Protein AF-A0A7J0DD78-F1 (afdb_monomer)

InterPro domains:
  IPR013126 Heat shock protein 70 family [PF00012] (33-135)
  IPR013126 Heat shock protein 70 family [PTHR19375] (33-135)
  IPR043129 ATPase, nucleotide binding domain [SSF53067] (33-135)

Secondary structure (DSSP, 8-state):
--------SS----EE--SSS--EEE----TTS-PPEETHHHHHHTTT-GGGEEE-GGGTTT--TT-HHHHHHHHH-SSEEEEETTEEEEEEE-TTS-EEEE-HHHHHHHHHHHHHHHHHHHHTS-----EE-----

Mean predicted aligned error: 10.22 Å

pLDDT: mean 73.68, std 19.29, range [34.53, 95.44]

Sequence (137 aa):
MGGSRWRSGSLIVLAIVFIGWLSAISIAKEEATKERLIGEAAKNQAAVNPERTVFDVKRLIGRKFEDKEVQKDMKLVPYKIVNKDGKPYIQVQIKDGETKVFSPEEISAMILTKMKETAEAFLGKKIKDAVVTVPGE

Nearest PDB structures (foldseek):
  6eoc-assembly1_A  TM=9.457E-01  e=8.939E-14  Cricetulus griseus
  6ha7-assembly3_B  TM=9.301E-01  e=4.947E-14  Cricetulus griseus
  3iuc-assembly3_C  TM=9.321E-01  e=6.025E-14  Homo sapiens
  6cz1-assembly1_A  TM=9.237E-01  e=6.025E-14  Homo sapiens
  6zmd-assembly1_A  TM=9.523E-01  e=2.733E-13  Homo sapiens

Organism: NCBI:txid165716

Radius of gyration: 16.75 Å; Cα contacts (8 Å, |Δi|>4): 182; chains: 1; bounding box: 37×45×40 Å

Solvent-accessible surface area (backbone atoms only — not comparable to full-atom values): 8349 Å² total; per-residue (Å²): 141,82,88,86,86,86,88,82,82,93,74,62,75,53,76,51,68,73,73,88,75,71,57,34,38,12,55,49,65,52,97,89,50,97,46,69,34,60,33,68,68,10,53,69,36,36,84,80,41,34,47,30,26,49,56,62,46,76,79,43,54,96,45,47,36,84,35,70,64,50,58,50,48,57,73,73,48,69,36,47,71,40,77,55,96,62,25,46,24,41,42,34,57,36,86,86,72,50,72,46,76,40,46,39,62,56,54,50,49,51,52,52,50,50,55,48,50,55,48,25,64,74,69,74,46,90,79,91,64,78,52,78,60,72,88,76,134

Foldseek 3Di:
DDDDDDDDDDAPEPAPPPPDFFFKWFQECDDPDSDTGGGPRLVVCCVVCQQRMDGPLVQQPPDFCPDPSNVVVCVVGNHHWDDDPRGTWTWHQYPVRDIDTGHSVRVVVVSVVVVQVVVCVVVVHHHDDYDYDDDDD

Structure (mmCIF, N/CA/C/O backbone):
data_AF-A0A7J0DD78-F1
#
_entry.id   AF-A0A7J0DD78-F1
#
loop_
_atom_site.group_PDB
_atom_site.id
_atom_site.type_symbol
_atom_site.label_atom_id
_atom_site.label_alt_id
_atom_site.label_comp_id
_atom_site.label_asym_id
_atom_site.label_entity_id
_atom_site.label_seq_id
_atom_site.pdbx_PDB_ins_code
_atom_site.Cartn_x
_atom_site.Cartn_y
_atom_site.Cartn_z
_atom_site.occupancy
_atom_site.B_iso_or_equiv
_atom_site.auth_seq_id
_atom_site.auth_comp_id
_atom_site.auth_asym_id
_atom_site.auth_atom_id
_atom_site.pdbx_PDB_model_num
ATOM 1 N N . MET A 1 1 ? 17.146 -23.104 4.901 1.00 36.72 1 MET A N 1
ATOM 2 C CA . MET A 1 1 ? 17.789 -23.524 3.635 1.00 36.72 1 MET A CA 1
ATOM 3 C C . MET A 1 1 ? 16.786 -24.359 2.861 1.00 36.72 1 MET A C 1
ATOM 5 O O . MET A 1 1 ? 16.371 -25.389 3.362 1.00 36.72 1 MET A O 1
ATOM 9 N N . GLY A 1 2 ? 16.349 -23.888 1.697 1.00 34.53 2 GLY A N 1
ATOM 10 C CA . GLY A 1 2 ? 15.404 -24.593 0.830 1.00 34.53 2 GLY A CA 1
ATOM 11 C C . GLY A 1 2 ? 15.512 -23.994 -0.562 1.00 34.53 2 GLY A C 1
ATOM 12 O O . GLY A 1 2 ? 14.833 -23.025 -0.879 1.00 34.53 2 GLY A O 1
ATOM 13 N N . GLY A 1 3 ? 16.481 -24.480 -1.337 1.00 41.94 3 GLY A N 1
ATOM 14 C CA . GLY A 1 3 ? 16.715 -24.012 -2.695 1.00 41.94 3 GLY A CA 1
ATOM 15 C C . GLY A 1 3 ? 15.633 -24.538 -3.629 1.00 41.94 3 GLY A C 1
ATOM 16 O O . GLY A 1 3 ? 15.469 -25.745 -3.763 1.00 41.94 3 GLY A O 1
ATOM 17 N N . SER A 1 4 ? 14.934 -23.642 -4.315 1.00 36.78 4 SER A N 1
ATOM 18 C CA . SER A 1 4 ? 14.077 -23.994 -5.445 1.00 36.78 4 SER A CA 1
ATOM 19 C C . SER A 1 4 ? 14.718 -23.479 -6.731 1.00 36.78 4 SER A C 1
ATOM 21 O O . SER A 1 4 ? 14.510 -22.338 -7.141 1.00 36.78 4 SER A O 1
ATOM 23 N N . ARG A 1 5 ? 15.528 -24.335 -7.363 1.00 37.47 5 ARG A N 1
ATOM 24 C CA . ARG A 1 5 ? 15.969 -24.186 -8.754 1.00 37.47 5 ARG A CA 1
ATOM 25 C C . ARG A 1 5 ? 15.077 -25.086 -9.607 1.00 37.47 5 ARG A C 1
ATOM 27 O O . ARG A 1 5 ? 15.148 -26.298 -9.467 1.00 37.47 5 ARG A O 1
ATOM 34 N N . TRP A 1 6 ? 14.287 -24.498 -10.503 1.00 42.84 6 TRP A N 1
ATOM 35 C CA . TRP A 1 6 ? 13.506 -25.232 -11.502 1.00 42.84 6 TRP A CA 1
ATOM 36 C C . TRP A 1 6 ? 13.644 -24.565 -12.875 1.00 42.84 6 TRP A C 1
ATOM 38 O O . TRP A 1 6 ? 13.562 -23.343 -12.996 1.00 42.84 6 TRP A O 1
ATOM 48 N N . ARG A 1 7 ? 13.874 -25.372 -13.916 1.00 45.78 7 ARG A N 1
ATOM 49 C CA . ARG A 1 7 ? 13.792 -24.986 -15.333 1.00 45.78 7 ARG A CA 1
ATOM 50 C C . ARG A 1 7 ? 13.167 -26.138 -16.115 1.00 45.78 7 ARG A C 1
ATOM 52 O O . ARG A 1 7 ? 13.761 -27.206 -16.162 1.00 45.78 7 ARG A O 1
ATOM 59 N N . SER A 1 8 ? 12.043 -25.882 -16.782 1.00 35.25 8 SER A N 1
ATOM 60 C CA . SER A 1 8 ? 11.746 -26.373 -18.136 1.00 35.25 8 SER A CA 1
ATOM 61 C C . SER A 1 8 ? 10.463 -25.704 -18.652 1.00 35.25 8 SER A C 1
ATOM 63 O O . SER A 1 8 ? 9.447 -25.737 -17.970 1.00 35.25 8 SER A O 1
ATOM 65 N N . GLY A 1 9 ? 10.535 -25.082 -19.835 1.00 39.56 9 GLY A N 1
ATOM 66 C CA . GLY A 1 9 ? 9.380 -24.674 -20.649 1.00 39.56 9 GLY A CA 1
ATOM 67 C C . GLY A 1 9 ? 8.587 -23.441 -20.187 1.00 39.56 9 GLY A C 1
ATOM 68 O O . GLY A 1 9 ? 7.536 -23.563 -19.581 1.00 39.56 9 GLY A O 1
ATOM 69 N N . SER A 1 10 ? 9.039 -22.241 -20.560 1.00 40.78 10 SER A N 1
ATOM 70 C CA . SER A 1 10 ? 8.229 -21.003 -20.642 1.00 40.78 10 SER A CA 1
ATOM 71 C C . SER A 1 10 ? 7.606 -20.376 -19.382 1.00 40.78 10 SER A C 1
ATOM 73 O O . SER A 1 10 ? 7.003 -19.315 -19.523 1.00 40.78 10 SER A O 1
ATOM 75 N N . LEU A 1 11 ? 7.815 -20.887 -18.165 1.00 39.34 11 LEU A N 1
ATOM 76 C CA . LEU A 1 11 ? 7.488 -20.129 -16.946 1.00 39.34 11 LEU A CA 1
ATOM 77 C C . LEU A 1 11 ? 8.694 -19.310 -16.467 1.00 39.34 11 LEU A C 1
ATOM 79 O O . LEU A 1 11 ? 9.694 -19.847 -15.990 1.00 39.34 11 LEU A O 1
ATOM 83 N N . ILE A 1 12 ? 8.601 -17.986 -16.580 1.00 42.75 12 ILE A N 1
ATOM 84 C CA . ILE A 1 12 ? 9.514 -17.073 -15.891 1.00 42.75 12 ILE A CA 1
ATOM 85 C C . ILE A 1 12 ? 8.972 -16.917 -14.478 1.00 42.75 12 ILE A C 1
ATOM 87 O O . ILE A 1 12 ? 8.044 -16.150 -14.241 1.00 42.75 12 ILE A O 1
ATOM 91 N N . VAL A 1 13 ? 9.545 -17.655 -13.534 1.00 40.41 13 VAL A N 1
ATOM 92 C CA . VAL A 1 13 ? 9.242 -17.456 -12.118 1.00 40.41 13 VAL A CA 1
ATOM 93 C C . VAL A 1 13 ? 9.967 -16.194 -11.666 1.00 40.41 13 VAL A C 1
ATOM 95 O O . VAL A 1 13 ? 11.131 -16.231 -11.272 1.00 40.41 13 VAL A O 1
ATOM 98 N N . LEU A 1 14 ? 9.283 -15.055 -11.739 1.00 45.78 14 LEU A N 1
ATOM 99 C CA . LEU A 1 14 ? 9.628 -13.937 -10.873 1.00 45.78 14 LEU A CA 1
ATOM 100 C C . LEU A 1 14 ? 9.159 -14.316 -9.482 1.00 45.78 14 LEU A C 1
ATOM 102 O O . LEU A 1 14 ? 7.968 -14.258 -9.185 1.00 45.78 14 LEU A O 1
ATOM 106 N N . ALA A 1 15 ? 10.098 -14.731 -8.639 1.00 40.38 15 ALA A N 1
ATOM 107 C CA . ALA A 1 15 ? 9.868 -14.732 -7.210 1.00 40.38 15 ALA A CA 1
ATOM 108 C C . ALA A 1 15 ? 9.710 -13.265 -6.792 1.00 40.38 15 ALA A C 1
ATOM 110 O O . ALA A 1 15 ? 10.690 -12.556 -6.567 1.00 40.38 15 ALA A O 1
ATOM 111 N N . ILE A 1 16 ? 8.466 -12.788 -6.759 1.00 47.81 16 ILE A N 1
ATOM 112 C CA . ILE A 1 16 ? 8.124 -11.512 -6.141 1.00 47.81 16 ILE A CA 1
ATOM 113 C C . ILE A 1 16 ? 8.253 -11.749 -4.642 1.00 47.81 16 ILE A C 1
ATOM 115 O O . ILE A 1 16 ? 7.321 -12.195 -3.974 1.00 47.81 16 ILE A O 1
ATOM 119 N N . VAL A 1 17 ? 9.468 -11.546 -4.139 1.00 40.03 17 VAL A N 1
ATOM 120 C CA . VAL A 1 17 ? 9.785 -11.668 -2.723 1.00 40.03 17 VAL A CA 1
ATOM 121 C C . VAL A 1 17 ? 9.021 -10.562 -1.993 1.00 40.03 17 VAL A C 1
ATOM 123 O O . VAL A 1 17 ? 9.446 -9.413 -1.937 1.00 40.03 17 VAL A O 1
ATOM 126 N N . PHE A 1 18 ? 7.882 -10.928 -1.405 1.00 43.91 18 PHE A N 1
ATOM 127 C CA . PHE A 1 18 ? 7.065 -10.096 -0.506 1.00 43.91 18 PHE A CA 1
ATOM 128 C C . PHE A 1 18 ? 7.726 -9.886 0.872 1.00 43.91 18 PHE A C 1
ATOM 130 O O . PHE A 1 18 ? 7.075 -9.513 1.852 1.00 43.91 18 PHE A O 1
ATOM 137 N N . ILE A 1 19 ? 9.030 -10.150 0.971 1.00 35.72 19 ILE A N 1
ATOM 138 C CA . ILE A 1 19 ? 9.805 -10.044 2.201 1.00 35.72 19 ILE A CA 1
ATOM 139 C C . ILE A 1 19 ? 10.413 -8.640 2.233 1.00 35.72 19 ILE A C 1
ATOM 141 O O . ILE A 1 19 ? 11.480 -8.369 1.695 1.00 35.72 19 ILE A O 1
ATOM 145 N N . GLY A 1 20 ? 9.666 -7.718 2.836 1.00 43.44 20 GLY A N 1
ATOM 146 C CA . GLY A 1 20 ? 10.200 -6.512 3.474 1.00 43.44 20 GLY A CA 1
ATOM 147 C C . GLY A 1 20 ? 10.541 -5.298 2.604 1.00 43.44 20 GLY A C 1
ATOM 148 O O . GLY A 1 20 ? 10.684 -4.221 3.174 1.00 43.44 20 GLY A O 1
ATOM 149 N N . TRP A 1 21 ? 10.652 -5.407 1.274 1.00 39.53 21 TRP A N 1
ATOM 150 C CA . TRP A 1 21 ? 11.225 -4.307 0.470 1.00 39.53 21 TRP A CA 1
ATOM 151 C C . TRP A 1 21 ? 10.281 -3.564 -0.490 1.00 39.53 21 TRP A C 1
ATOM 153 O O . TRP A 1 21 ? 10.608 -2.462 -0.918 1.00 39.53 21 TRP A O 1
ATOM 163 N N . LEU A 1 22 ? 9.082 -4.083 -0.772 1.00 47.41 22 LEU A N 1
ATOM 164 C CA . LEU A 1 22 ? 8.130 -3.484 -1.727 1.00 47.41 22 LEU A CA 1
ATOM 165 C C . LEU A 1 22 ? 6.710 -3.358 -1.151 1.00 47.41 22 LEU A C 1
ATOM 167 O O . LEU A 1 22 ? 5.733 -3.770 -1.766 1.00 47.41 22 LEU A O 1
ATOM 171 N N . SER A 1 23 ? 6.579 -2.795 0.051 1.00 55.53 23 SER A N 1
ATOM 172 C CA . SER A 1 23 ? 5.269 -2.544 0.675 1.00 55.53 23 SER A CA 1
ATOM 173 C C . SER A 1 23 ? 4.744 -1.115 0.494 1.00 55.53 23 SER A C 1
ATOM 175 O O . SER A 1 23 ? 3.693 -0.812 1.052 1.00 55.53 23 SER A O 1
ATOM 177 N N . ALA A 1 24 ? 5.431 -0.252 -0.268 1.00 56.06 24 ALA A N 1
ATOM 178 C CA . ALA A 1 24 ? 5.086 1.165 -0.409 1.00 56.06 24 ALA A CA 1
ATOM 179 C C . ALA A 1 24 ? 4.757 1.572 -1.859 1.00 56.06 24 ALA A C 1
ATOM 181 O O . ALA A 1 24 ? 5.523 1.326 -2.796 1.00 56.06 24 ALA A O 1
ATOM 182 N N . ILE A 1 25 ? 3.624 2.251 -2.017 1.00 61.72 25 ILE A N 1
ATOM 183 C CA . ILE A 1 25 ? 3.190 2.979 -3.209 1.00 61.72 25 ILE A CA 1
ATOM 184 C C . ILE A 1 25 ? 3.032 4.457 -2.835 1.00 61.72 25 ILE A C 1
ATOM 186 O O . ILE A 1 25 ? 2.592 4.785 -1.741 1.00 61.72 25 ILE A O 1
ATOM 190 N N . SER A 1 26 ? 3.378 5.382 -3.719 1.00 54.38 26 SER A N 1
ATOM 191 C CA . SER A 1 26 ? 3.127 6.804 -3.504 1.00 54.38 26 SER A CA 1
ATOM 192 C C . SER A 1 26 ? 2.315 7.291 -4.673 1.00 54.38 26 SER A C 1
ATOM 194 O O . SER A 1 26 ? 2.756 7.290 -5.824 1.00 54.38 26 SER A O 1
ATOM 196 N N . ILE A 1 27 ? 1.079 7.671 -4.382 1.00 59.69 27 ILE A N 1
ATOM 197 C CA . ILE A 1 27 ? 0.185 8.199 -5.398 1.00 59.69 27 ILE A CA 1
ATOM 198 C C . ILE A 1 27 ? 0.459 9.702 -5.466 1.00 59.69 27 ILE A C 1
ATOM 200 O O . ILE A 1 27 ? -0.326 10.534 -5.019 1.00 59.69 27 ILE A O 1
ATOM 204 N N . ALA A 1 28 ? 1.626 10.041 -6.008 1.00 46.69 28 ALA A N 1
ATOM 205 C CA . ALA A 1 28 ? 1.982 11.394 -6.396 1.00 46.69 28 ALA A CA 1
ATOM 206 C C . ALA A 1 28 ? 1.728 11.548 -7.899 1.00 46.69 28 ALA A C 1
ATOM 208 O O . ALA A 1 28 ? 2.076 10.674 -8.681 1.00 46.69 28 ALA A O 1
ATOM 209 N N . LYS A 1 29 ? 1.095 12.651 -8.300 1.00 43.31 29 LYS A N 1
ATOM 210 C CA . LYS A 1 29 ? 1.060 13.110 -9.692 1.00 43.31 29 LYS A CA 1
ATOM 211 C C . LYS A 1 29 ? 2.186 14.142 -9.809 1.00 43.31 29 LYS A C 1
ATOM 213 O O . LYS A 1 29 ? 2.030 15.245 -9.285 1.00 43.31 29 LYS A O 1
ATOM 218 N N . GLU A 1 30 ? 3.329 13.779 -10.383 1.00 39.53 30 GLU A N 1
ATOM 219 C CA . GLU A 1 30 ? 4.451 14.705 -10.623 1.00 39.53 30 GLU A CA 1
ATOM 220 C C . GLU A 1 30 ? 4.392 15.267 -12.060 1.00 39.53 30 GLU A C 1
ATOM 222 O O . GLU A 1 30 ? 3.809 14.654 -12.946 1.00 39.53 30 GLU A O 1
ATOM 227 N N . GLU A 1 31 ? 4.868 16.496 -12.279 1.00 39.62 31 GLU A N 1
ATOM 228 C CA . GLU A 1 31 ? 4.322 17.440 -13.279 1.00 39.62 31 GLU A CA 1
ATOM 229 C C . GLU A 1 31 ? 4.555 17.159 -14.774 1.00 39.62 31 GLU A C 1
ATOM 231 O O . GLU A 1 31 ? 3.975 17.863 -15.597 1.00 39.62 31 GLU A O 1
ATOM 236 N N . ALA A 1 32 ? 5.313 16.141 -15.178 1.00 40.50 32 ALA A N 1
ATOM 237 C CA . ALA A 1 32 ? 5.574 15.903 -16.606 1.00 40.50 32 ALA A CA 1
ATOM 238 C C . ALA A 1 32 ? 4.763 14.738 -17.204 1.00 40.50 32 ALA A C 1
ATOM 240 O O . ALA A 1 32 ? 4.470 14.727 -18.400 1.00 40.50 32 ALA A O 1
ATOM 241 N N . THR A 1 33 ? 4.351 13.772 -16.381 1.00 40.47 33 THR A N 1
ATOM 242 C CA . THR A 1 33 ? 3.621 12.571 -16.803 1.00 40.47 33 THR A CA 1
ATOM 243 C C . THR A 1 33 ? 2.602 12.207 -15.723 1.00 40.47 33 THR A C 1
ATOM 245 O O . THR A 1 33 ? 2.852 12.365 -14.535 1.00 40.47 33 THR A O 1
ATOM 248 N N . LYS A 1 34 ? 1.404 11.740 -16.096 1.00 55.59 34 LYS A N 1
ATOM 249 C CA . LYS A 1 34 ? 0.348 11.275 -15.164 1.00 55.59 34 LYS A CA 1
ATOM 250 C C . LYS A 1 34 ? 0.752 9.972 -14.443 1.00 55.59 34 LYS A C 1
ATOM 252 O O . LYS A 1 34 ? 0.001 8.998 -14.456 1.00 55.59 34 LYS A O 1
ATOM 257 N N . GLU A 1 35 ? 1.947 9.911 -13.876 1.00 61.91 35 GLU A N 1
ATOM 258 C CA . GLU A 1 35 ? 2.589 8.668 -13.480 1.00 61.91 35 GLU A CA 1
ATOM 259 C C . GLU A 1 35 ? 2.509 8.468 -11.969 1.00 61.91 35 GLU A C 1
ATOM 261 O O . GLU A 1 35 ? 2.759 9.383 -11.193 1.00 61.91 35 GLU A O 1
ATOM 266 N N . ARG A 1 36 ? 2.107 7.263 -11.555 1.00 73.88 36 ARG A N 1
ATOM 267 C CA . ARG A 1 36 ? 2.070 6.852 -10.148 1.00 73.88 36 ARG A CA 1
ATOM 268 C C . ARG A 1 36 ? 3.442 6.309 -9.770 1.00 73.88 36 ARG A C 1
ATOM 270 O O . ARG A 1 36 ? 3.975 5.458 -10.481 1.00 73.88 36 ARG A O 1
ATOM 277 N N . LEU A 1 37 ? 3.979 6.736 -8.630 1.00 79.75 37 LEU A N 1
ATOM 278 C CA . LEU A 1 37 ? 5.262 6.248 -8.131 1.00 79.75 37 LEU A CA 1
ATOM 279 C C . LEU A 1 37 ? 5.052 4.973 -7.305 1.00 79.75 37 LEU A C 1
ATOM 281 O O . LEU A 1 37 ? 4.185 4.905 -6.437 1.00 79.75 37 LEU A O 1
ATOM 285 N N . ILE A 1 38 ? 5.848 3.937 -7.558 1.00 81.50 38 ILE A N 1
ATOM 286 C CA . ILE A 1 38 ? 5.757 2.641 -6.869 1.00 81.50 38 ILE A CA 1
ATOM 287 C C . ILE A 1 38 ? 7.174 2.188 -6.492 1.00 81.50 38 ILE A C 1
ATOM 289 O O . ILE A 1 38 ? 8.105 2.371 -7.276 1.00 81.50 38 ILE A O 1
ATOM 293 N N . GLY A 1 39 ? 7.346 1.594 -5.307 1.00 77.19 39 GLY A N 1
ATOM 294 C CA . GLY A 1 39 ? 8.638 1.079 -4.840 1.00 77.19 39 GLY A CA 1
ATOM 295 C C . GLY A 1 39 ? 9.542 2.152 -4.231 1.00 77.19 39 GLY A C 1
ATOM 296 O O . GLY A 1 39 ? 9.080 2.969 -3.437 1.00 77.19 39 GLY A O 1
ATOM 297 N N . GLU A 1 40 ? 10.836 2.161 -4.563 1.00 78.00 40 GLU A N 1
ATOM 298 C CA . GLU A 1 40 ? 11.787 3.121 -3.970 1.00 78.00 40 GLU A CA 1
ATOM 299 C C . GLU A 1 40 ? 11.426 4.581 -4.257 1.00 78.00 40 GLU A C 1
ATOM 301 O O . GLU A 1 40 ? 11.490 5.413 -3.354 1.00 78.00 40 GLU A O 1
ATOM 306 N N . ALA A 1 41 ? 10.961 4.890 -5.472 1.00 78.50 41 ALA A N 1
ATOM 307 C CA . ALA A 1 41 ? 10.522 6.241 -5.820 1.00 78.50 41 ALA A CA 1
ATOM 308 C C . ALA A 1 41 ? 9.386 6.722 -4.903 1.00 78.50 41 ALA A C 1
ATOM 310 O O . ALA A 1 41 ? 9.377 7.868 -4.462 1.00 78.50 41 ALA A O 1
ATOM 311 N N . ALA A 1 42 ? 8.464 5.821 -4.555 1.00 80.00 42 ALA A N 1
ATOM 312 C CA . ALA A 1 42 ? 7.403 6.100 -3.602 1.00 80.00 42 ALA A CA 1
ATOM 313 C C . ALA A 1 42 ? 7.918 6.268 -2.171 1.00 80.00 42 ALA A C 1
ATOM 315 O O . ALA A 1 42 ? 7.500 7.178 -1.459 1.00 80.00 42 ALA A O 1
ATOM 316 N N . LYS A 1 43 ? 8.841 5.400 -1.755 1.00 79.81 43 LYS A N 1
ATOM 317 C CA . LYS A 1 43 ? 9.446 5.433 -0.422 1.00 79.81 43 LYS A CA 1
ATOM 318 C C . LYS A 1 43 ? 10.188 6.747 -0.167 1.00 79.81 43 LYS A C 1
ATOM 320 O O . LYS A 1 43 ? 10.063 7.308 0.916 1.00 79.81 43 LYS A O 1
ATOM 325 N N . ASN A 1 44 ? 10.883 7.272 -1.174 1.00 83.56 44 ASN A N 1
ATOM 326 C CA . ASN A 1 44 ? 11.587 8.554 -1.083 1.00 83.56 44 ASN A CA 1
ATOM 327 C C . ASN A 1 44 ? 10.627 9.742 -0.907 1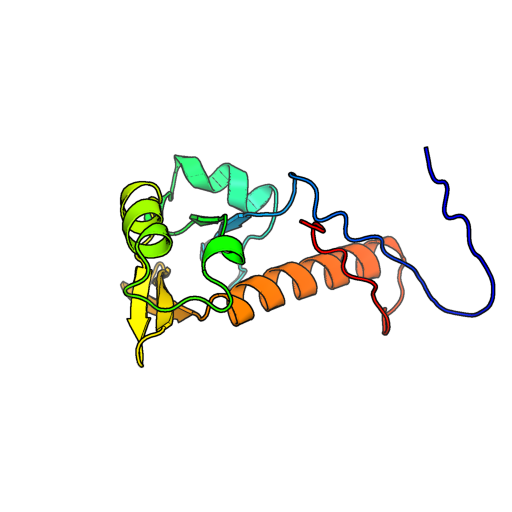.00 83.56 44 ASN A C 1
ATOM 329 O O . ASN A 1 44 ? 10.985 10.738 -0.285 1.00 83.56 44 ASN A O 1
ATOM 333 N N . GLN A 1 45 ? 9.387 9.616 -1.385 1.00 79.94 45 GLN A N 1
ATOM 334 C CA . GLN A 1 45 ? 8.344 10.625 -1.198 1.00 79.94 45 GLN A CA 1
ATOM 335 C C . GLN A 1 45 ? 7.643 10.528 0.160 1.00 79.94 45 GLN A C 1
ATOM 337 O O . GLN A 1 45 ? 6.944 11.466 0.529 1.00 79.94 45 GLN A O 1
ATOM 342 N N . ALA A 1 46 ? 7.844 9.460 0.941 1.00 80.19 46 ALA A N 1
ATOM 343 C CA . ALA A 1 46 ? 7.159 9.281 2.224 1.00 80.19 46 ALA A CA 1
ATOM 344 C C . ALA A 1 46 ? 7.460 10.408 3.228 1.00 80.19 46 ALA A C 1
ATOM 346 O O . ALA A 1 46 ? 6.589 10.766 4.014 1.00 80.19 46 ALA A O 1
ATOM 347 N N . ALA A 1 47 ? 8.665 10.989 3.183 1.00 82.31 47 ALA A N 1
ATOM 348 C CA . ALA A 1 47 ? 9.052 12.101 4.053 1.00 82.31 47 ALA A CA 1
ATOM 349 C C . ALA A 1 47 ? 8.472 13.455 3.605 1.00 82.31 47 ALA A C 1
ATOM 351 O O . ALA A 1 47 ? 8.228 14.322 4.437 1.00 82.31 47 ALA A O 1
ATOM 352 N N . VAL A 1 48 ? 8.254 13.639 2.298 1.00 84.38 48 VAL A N 1
ATOM 353 C CA . VAL A 1 48 ? 7.799 14.910 1.704 1.00 84.38 48 VAL A CA 1
ATOM 354 C C . VAL A 1 48 ? 6.276 14.953 1.577 1.00 84.38 48 VAL A C 1
ATOM 356 O O . VAL A 1 48 ? 5.649 15.979 1.813 1.00 84.38 48 VAL A O 1
ATOM 359 N N . ASN A 1 49 ? 5.672 13.822 1.219 1.00 82.81 49 ASN A N 1
ATOM 360 C CA . ASN A 1 49 ? 4.250 13.656 0.946 1.00 82.81 49 ASN A CA 1
ATOM 361 C C . ASN A 1 49 ? 3.690 12.438 1.716 1.00 82.81 49 ASN A C 1
ATOM 363 O O . ASN A 1 49 ? 3.254 11.462 1.090 1.00 82.81 49 ASN A O 1
ATOM 367 N N . PRO A 1 50 ? 3.696 12.459 3.064 1.00 82.44 50 PRO A N 1
ATOM 368 C CA . PRO A 1 50 ? 3.311 11.306 3.882 1.00 82.44 50 PRO A CA 1
ATOM 369 C C . PRO A 1 50 ? 1.839 10.909 3.692 1.00 82.44 50 PRO A C 1
ATOM 371 O O . PRO A 1 50 ? 1.540 9.730 3.535 1.00 82.44 50 PRO A O 1
ATOM 374 N N . GLU A 1 51 ? 0.920 11.873 3.585 1.00 84.06 51 GLU A N 1
ATOM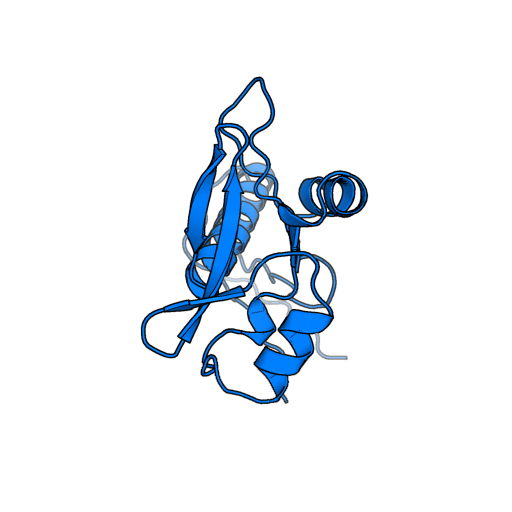 375 C CA . GLU A 1 51 ? -0.520 11.608 3.400 1.00 84.06 51 GLU A CA 1
ATOM 376 C C . GLU A 1 51 ? -0.865 11.003 2.027 1.00 84.06 51 GLU A C 1
ATOM 378 O O . GLU A 1 51 ? -1.930 10.410 1.842 1.00 84.06 51 GLU A O 1
ATOM 383 N N . ARG A 1 52 ? 0.035 11.156 1.047 1.00 83.50 52 ARG A N 1
ATOM 384 C CA . ARG A 1 52 ? -0.121 10.645 -0.328 1.00 83.50 52 ARG A CA 1
ATOM 385 C C . ARG A 1 52 ? 0.702 9.386 -0.592 1.00 83.50 52 ARG A C 1
ATOM 387 O O . ARG A 1 52 ? 0.618 8.803 -1.676 1.00 83.50 52 ARG A O 1
ATOM 394 N N . THR A 1 53 ? 1.472 8.953 0.403 1.00 85.38 53 THR A N 1
ATOM 395 C CA . THR A 1 53 ? 2.319 7.767 0.330 1.00 85.38 53 THR A CA 1
ATOM 396 C C . THR A 1 53 ? 1.699 6.646 1.146 1.00 85.38 53 THR A C 1
ATOM 398 O O . THR A 1 53 ? 1.664 6.689 2.371 1.00 85.38 53 THR A O 1
ATOM 401 N N . VAL A 1 54 ? 1.195 5.632 0.450 1.00 86.75 54 VAL A N 1
ATOM 402 C CA . VAL A 1 54 ? 0.481 4.505 1.040 1.00 86.75 54 VAL A CA 1
ATOM 403 C C . VAL A 1 54 ? 1.416 3.308 1.169 1.00 86.75 54 VAL A C 1
ATOM 405 O O . VAL A 1 54 ? 2.034 2.859 0.210 1.00 86.75 54 VAL A O 1
ATOM 408 N N . PHE A 1 55 ? 1.497 2.740 2.361 1.00 84.88 55 PHE A N 1
ATOM 409 C CA . PHE A 1 55 ? 2.303 1.556 2.635 1.00 84.88 55 PHE A CA 1
ATOM 410 C C . PHE A 1 55 ? 1.577 0.621 3.595 1.00 84.88 55 PHE A C 1
ATOM 412 O O . PHE A 1 55 ? 0.592 1.011 4.211 1.00 84.88 55 PHE A O 1
ATOM 419 N N . ASP A 1 56 ? 2.040 -0.623 3.708 1.00 82.88 56 ASP A N 1
ATOM 420 C CA . ASP A 1 56 ? 1.465 -1.629 4.618 1.00 82.88 56 ASP A CA 1
ATOM 421 C C . ASP A 1 56 ? -0.017 -1.971 4.362 1.00 82.88 56 ASP A C 1
ATOM 423 O O . ASP A 1 56 ? -0.690 -2.574 5.195 1.00 82.88 56 ASP A O 1
ATOM 427 N N . VAL A 1 57 ? -0.499 -1.712 3.143 1.00 84.75 57 VAL A N 1
ATOM 428 C CA . VAL A 1 57 ? -1.886 -1.967 2.711 1.00 84.75 57 VAL A CA 1
ATOM 429 C C . VAL A 1 57 ? -2.334 -3.412 2.925 1.00 84.75 57 VAL A C 1
ATOM 431 O O . VAL A 1 57 ? -3.502 -3.666 3.209 1.00 84.75 57 VAL A O 1
ATOM 434 N N . LYS A 1 58 ? -1.401 -4.369 2.860 1.00 81.69 58 LYS A N 1
ATOM 435 C CA . LYS A 1 58 ? -1.672 -5.789 3.115 1.00 81.69 58 LYS A CA 1
ATOM 436 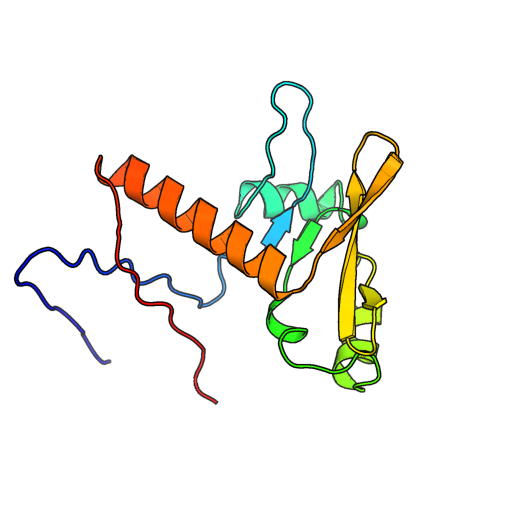C C . LYS A 1 58 ? -2.341 -6.053 4.470 1.00 81.69 58 LYS A C 1
ATOM 438 O O . LYS A 1 58 ? -3.062 -7.035 4.588 1.00 81.69 58 LYS A O 1
ATOM 443 N N . ARG A 1 59 ? -2.134 -5.183 5.469 1.00 84.19 59 ARG A N 1
ATOM 444 C CA . ARG A 1 59 ? -2.759 -5.295 6.798 1.00 84.19 59 ARG A CA 1
ATOM 445 C C . ARG A 1 59 ? -4.273 -5.081 6.763 1.00 84.19 59 ARG A C 1
ATOM 447 O O . ARG A 1 59 ? -4.962 -5.523 7.669 1.00 84.19 59 ARG A O 1
ATOM 454 N N . LEU A 1 60 ? -4.787 -4.427 5.722 1.00 86.56 60 LEU A N 1
ATOM 455 C CA . LEU A 1 60 ? -6.203 -4.084 5.574 1.00 86.56 60 LEU A CA 1
ATOM 456 C C . LEU A 1 60 ? -6.988 -5.113 4.745 1.00 86.56 60 LEU A C 1
ATOM 458 O O . LEU A 1 60 ? -8.215 -5.148 4.820 1.00 86.56 60 LEU A O 1
ATOM 462 N N . ILE A 1 61 ? -6.300 -5.948 3.959 1.00 86.38 61 ILE A N 1
ATOM 463 C CA . ILE A 1 61 ? -6.933 -6.919 3.056 1.00 86.38 61 ILE A CA 1
ATOM 464 C C . ILE A 1 61 ? -7.726 -7.947 3.868 1.00 86.38 61 ILE A C 1
ATOM 466 O O . ILE A 1 61 ? -7.224 -8.519 4.834 1.00 86.38 61 ILE A O 1
ATOM 470 N N . GLY A 1 62 ? -8.976 -8.187 3.463 1.00 86.31 62 GLY A N 1
ATOM 471 C CA . GLY A 1 62 ? -9.854 -9.175 4.099 1.00 86.31 62 GLY A CA 1
ATOM 472 C C . GLY A 1 62 ? -10.393 -8.777 5.479 1.00 86.31 62 GLY A C 1
ATOM 473 O O . GLY A 1 62 ? -11.086 -9.580 6.104 1.00 86.31 62 GLY A O 1
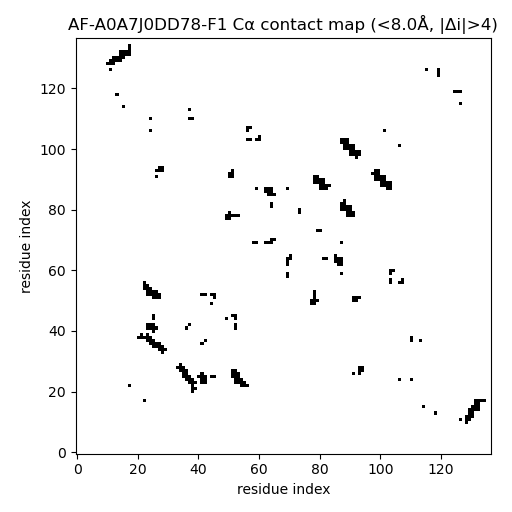ATOM 474 N N . ARG A 1 63 ? -10.120 -7.557 5.959 1.00 90.81 63 ARG A N 1
ATOM 475 C CA . ARG A 1 63 ? -10.575 -7.080 7.274 1.00 90.81 63 ARG A CA 1
ATOM 476 C C . ARG A 1 63 ? -11.832 -6.226 7.189 1.00 90.81 63 ARG A C 1
ATOM 478 O O . ARG A 1 63 ? -12.176 -5.676 6.143 1.00 90.81 63 ARG A O 1
ATOM 485 N N . LYS A 1 64 ? -12.520 -6.100 8.324 1.00 94.12 64 LYS A N 1
ATOM 486 C CA . LYS A 1 64 ? -13.627 -5.152 8.505 1.00 94.12 64 LYS A CA 1
ATOM 487 C C . LYS A 1 64 ? -13.083 -3.821 9.001 1.00 94.12 64 LYS A C 1
ATOM 489 O O . LYS A 1 64 ? -12.097 -3.792 9.731 1.00 94.12 64 LYS A O 1
ATOM 494 N N . PHE A 1 65 ? -13.746 -2.725 8.645 1.00 93.19 65 PHE A N 1
ATOM 495 C CA . PHE A 1 65 ? -13.323 -1.393 9.079 1.00 93.19 65 PHE A CA 1
ATOM 496 C C . PHE A 1 65 ? -13.276 -1.275 10.613 1.00 93.19 65 PHE A C 1
ATOM 498 O O . PHE A 1 65 ? -12.374 -0.655 11.162 1.00 93.19 65 PHE A O 1
ATOM 505 N N . GLU A 1 66 ? -14.214 -1.917 11.307 1.00 93.75 66 GLU A N 1
ATOM 506 C CA . GLU A 1 66 ? -14.357 -1.878 12.770 1.00 93.75 66 GLU A CA 1
ATOM 507 C C . GLU A 1 66 ? -13.381 -2.799 13.522 1.00 93.75 66 GLU A C 1
ATOM 509 O O . GLU A 1 66 ? -13.396 -2.845 14.752 1.00 93.75 66 GLU A O 1
ATOM 514 N N . ASP A 1 67 ? -12.538 -3.551 12.809 1.00 94.38 67 ASP A N 1
ATOM 515 C CA . ASP A 1 67 ? -11.551 -4.427 13.434 1.00 94.38 67 ASP A CA 1
ATOM 516 C C . ASP A 1 67 ? -10.585 -3.608 14.309 1.00 94.38 67 ASP A C 1
ATOM 518 O O . ASP A 1 67 ? -10.058 -2.574 13.892 1.00 94.38 67 ASP A O 1
ATOM 522 N N . LYS A 1 68 ? -10.322 -4.085 15.532 1.00 94.31 68 LYS A N 1
ATOM 523 C CA . LYS A 1 68 ? -9.413 -3.434 16.486 1.00 94.31 68 LYS A CA 1
ATOM 524 C C . LYS A 1 68 ? -8.033 -3.197 15.888 1.00 94.31 68 LYS A C 1
ATOM 526 O O . LYS A 1 68 ? -7.396 -2.205 16.234 1.00 94.31 68 LYS A O 1
ATOM 531 N N . GLU A 1 69 ? -7.554 -4.101 15.040 1.00 90.19 69 GLU A N 1
ATOM 532 C CA . GLU A 1 69 ? -6.254 -3.936 14.399 1.00 90.19 69 GLU A CA 1
ATOM 533 C C . GLU A 1 69 ? -6.287 -2.851 13.318 1.00 90.19 69 GLU A C 1
ATOM 535 O O . GLU A 1 69 ? -5.404 -2.000 13.304 1.00 90.19 69 GLU A O 1
ATOM 540 N N . VAL A 1 70 ? -7.354 -2.778 12.513 1.00 92.50 70 VAL A N 1
ATOM 541 C CA . VAL A 1 70 ? -7.548 -1.687 11.538 1.00 92.50 70 VAL A CA 1
ATOM 542 C C . VAL A 1 70 ? -7.633 -0.338 12.255 1.00 92.50 70 VAL A C 1
ATOM 544 O O . VAL A 1 70 ? -6.958 0.613 11.871 1.0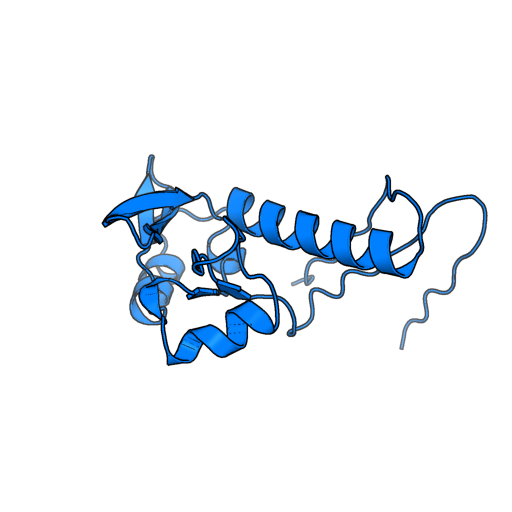0 92.50 70 VAL A O 1
ATOM 547 N N . GLN A 1 71 ? -8.388 -0.258 13.352 1.00 94.25 71 GLN A N 1
ATOM 548 C CA . GLN A 1 71 ? -8.512 0.961 14.159 1.00 94.25 71 GLN A CA 1
ATOM 549 C C . GLN A 1 71 ? -7.194 1.389 14.826 1.00 94.25 71 GLN A C 1
ATOM 551 O O . GLN A 1 71 ? -6.986 2.577 15.083 1.00 94.25 71 GLN A O 1
ATOM 556 N N . LYS A 1 72 ? -6.298 0.440 15.128 1.00 93.00 72 LYS A N 1
ATOM 557 C CA . LYS A 1 72 ? -4.937 0.740 15.595 1.00 93.00 72 LYS A CA 1
ATOM 558 C C . LYS A 1 72 ? -4.068 1.248 14.450 1.00 93.00 72 LYS A C 1
ATOM 560 O O . LYS A 1 72 ? -3.448 2.296 14.608 1.00 93.00 72 LYS A O 1
ATOM 565 N N . ASP A 1 73 ? -4.071 0.558 13.312 1.00 88.81 73 ASP A N 1
ATOM 566 C CA . ASP A 1 73 ? -3.282 0.926 12.131 1.00 88.81 73 ASP A CA 1
ATOM 567 C C . ASP A 1 73 ? -3.636 2.335 11.643 1.00 88.81 73 ASP A C 1
ATOM 569 O O . ASP A 1 73 ? -2.742 3.128 11.361 1.00 88.81 73 ASP A O 1
ATOM 573 N N . MET A 1 74 ? -4.922 2.699 11.675 1.00 90.75 74 MET A N 1
ATOM 574 C CA . MET A 1 74 ? -5.419 4.049 11.374 1.00 90.75 74 MET A CA 1
ATOM 575 C C . MET A 1 74 ? -4.748 5.175 12.169 1.00 90.75 74 MET A C 1
ATOM 577 O O . MET A 1 74 ? -4.732 6.310 11.705 1.00 90.75 74 MET A O 1
ATOM 581 N N . LYS A 1 75 ? -4.227 4.889 13.367 1.00 91.25 75 LYS A N 1
ATOM 582 C CA . LYS A 1 75 ? -3.536 5.877 14.213 1.00 91.25 75 LYS A CA 1
ATOM 583 C C . LYS A 1 75 ? -2.032 5.931 13.957 1.00 91.25 75 LYS A C 1
ATOM 585 O O . LYS A 1 75 ? -1.376 6.856 14.421 1.00 91.25 75 LYS A O 1
ATOM 590 N N . LEU A 1 76 ? -1.488 4.914 13.294 1.00 88.81 76 LEU A N 1
ATOM 591 C CA . LEU A 1 76 ? -0.056 4.758 13.046 1.00 88.81 76 LEU A CA 1
ATOM 592 C C . LEU A 1 76 ? 0.333 5.220 11.643 1.00 88.81 76 LEU A C 1
ATOM 594 O O . LEU A 1 76 ? 1.464 5.655 11.432 1.00 88.81 76 LEU A O 1
ATOM 598 N N . VAL A 1 77 ? -0.585 5.109 10.683 1.00 89.31 77 VAL A N 1
ATOM 599 C CA . VAL A 1 77 ? -0.330 5.485 9.294 1.00 89.31 77 VAL A CA 1
ATOM 600 C C . VAL A 1 77 ? -0.660 6.962 9.038 1.00 89.31 77 VAL A C 1
ATOM 602 O O . VAL A 1 77 ? -1.619 7.484 9.601 1.00 89.31 77 VAL A O 1
ATOM 605 N N . PRO A 1 78 ? 0.101 7.647 8.167 1.00 88.88 78 PRO A N 1
ATOM 606 C CA . PRO A 1 78 ? -0.127 9.059 7.857 1.00 88.88 78 PRO A CA 1
ATOM 607 C C . PRO A 1 78 ? -1.235 9.298 6.819 1.00 88.88 78 PRO A C 1
ATOM 609 O O . PRO A 1 78 ? -1.655 10.433 6.620 1.00 88.88 78 PRO A O 1
ATOM 612 N N . TYR A 1 79 ? -1.684 8.260 6.112 1.00 88.75 79 TYR A N 1
ATOM 613 C CA . TYR A 1 79 ? -2.716 8.362 5.082 1.00 88.75 79 TYR A CA 1
ATOM 614 C C . TYR A 1 79 ? -4.104 8.044 5.646 1.00 88.75 79 TYR A C 1
ATOM 616 O O . TYR A 1 79 ? -4.262 7.335 6.640 1.00 88.75 79 TYR A O 1
ATOM 624 N N . LYS A 1 80 ? -5.149 8.537 4.980 1.00 91.44 80 LYS A N 1
ATOM 625 C CA . LYS A 1 80 ? -6.518 8.391 5.472 1.00 91.44 80 LYS A CA 1
ATOM 626 C C . LYS A 1 80 ? -7.105 7.031 5.097 1.00 91.44 80 LYS A C 1
ATOM 628 O O . LYS A 1 80 ? -7.171 6.679 3.922 1.00 91.44 80 LYS A O 1
ATOM 633 N N . ILE A 1 81 ? -7.607 6.302 6.091 1.00 92.88 81 ILE A N 1
ATOM 634 C CA . ILE A 1 81 ? -8.421 5.097 5.890 1.00 92.88 81 ILE A CA 1
ATOM 635 C C . ILE A 1 81 ? -9.886 5.464 6.145 1.00 92.88 81 ILE A C 1
ATOM 637 O O . ILE A 1 81 ? -10.213 6.103 7.145 1.00 92.88 81 ILE A O 1
ATOM 641 N N . VAL A 1 82 ? -10.771 5.083 5.231 1.00 94.31 82 VAL A N 1
ATOM 642 C CA . VAL A 1 82 ? -12.207 5.367 5.276 1.00 94.31 82 VAL A CA 1
ATOM 643 C C . VAL A 1 82 ? -13.019 4.084 5.239 1.00 94.31 82 VAL A C 1
ATOM 645 O O . VAL A 1 82 ? -12.593 3.075 4.680 1.00 94.31 82 VAL A O 1
ATOM 648 N N . ASN A 1 83 ? -14.205 4.132 5.838 1.00 95.44 83 ASN A N 1
ATOM 649 C CA . ASN A 1 83 ? -15.164 3.044 5.755 1.00 95.44 83 ASN A CA 1
ATOM 650 C C . ASN A 1 83 ? -15.945 3.157 4.447 1.00 95.44 83 ASN A C 1
ATOM 652 O O . ASN A 1 83 ? -16.551 4.195 4.176 1.00 95.44 83 ASN A O 1
ATOM 656 N N . LYS A 1 84 ? -15.966 2.082 3.665 1.00 93.81 84 LYS A N 1
ATOM 657 C CA . LYS A 1 84 ? -16.879 1.929 2.536 1.00 93.81 84 LYS A CA 1
ATOM 658 C C . LYS A 1 84 ? -17.475 0.530 2.600 1.00 93.81 84 LYS A C 1
ATOM 660 O O . LYS A 1 84 ? -16.749 -0.462 2.558 1.00 93.81 84 LYS A O 1
ATOM 665 N N . ASP A 1 85 ? -18.792 0.468 2.768 1.00 92.94 85 ASP A N 1
ATOM 666 C CA . ASP A 1 85 ? -19.561 -0.778 2.876 1.00 92.94 85 ASP A CA 1
ATOM 667 C C . ASP A 1 85 ? -19.037 -1.739 3.968 1.00 92.94 85 ASP A C 1
ATOM 669 O O . ASP A 1 85 ? -18.979 -2.955 3.785 1.00 92.94 85 ASP A O 1
ATOM 673 N N . GLY A 1 86 ? -18.599 -1.192 5.109 1.00 91.94 86 GLY A N 1
ATOM 674 C CA . GLY A 1 86 ? -18.074 -1.961 6.247 1.00 91.94 86 GLY A CA 1
ATOM 675 C C . GLY A 1 86 ? -16.623 -2.428 6.090 1.00 91.94 86 GLY A C 1
ATOM 676 O O . GLY A 1 86 ? -16.098 -3.117 6.971 1.00 91.94 86 GLY A O 1
ATOM 677 N N . LYS A 1 87 ? -15.956 -2.061 4.991 1.00 93.88 87 LYS A N 1
ATOM 678 C CA . LYS A 1 87 ? -14.575 -2.444 4.678 1.00 93.88 87 LYS A CA 1
ATOM 679 C C . LYS A 1 87 ? -13.641 -1.228 4.716 1.00 93.88 87 LYS A C 1
ATOM 681 O O . LYS A 1 87 ? -14.073 -0.114 4.407 1.00 93.88 87 LYS A O 1
ATOM 686 N N . PRO A 1 88 ? -12.363 -1.418 5.084 1.00 94.75 88 PRO A N 1
ATOM 687 C CA . PRO A 1 88 ? -11.376 -0.352 5.061 1.00 94.75 88 PRO A CA 1
ATOM 688 C C . PRO A 1 88 ? -10.919 -0.056 3.634 1.00 94.75 88 PRO A C 1
ATOM 690 O O . PRO A 1 88 ? -10.470 -0.942 2.913 1.00 94.75 88 PRO A O 1
ATOM 693 N N . TYR A 1 89 ? -11.007 1.209 3.243 1.00 94.25 89 TYR A N 1
ATOM 694 C CA . TYR A 1 89 ? -10.483 1.739 1.988 1.00 94.25 89 TYR A CA 1
ATOM 695 C C . TYR A 1 89 ? -9.479 2.846 2.275 1.00 94.25 89 TYR A C 1
ATOM 697 O O . TYR A 1 89 ? -9.549 3.503 3.308 1.00 94.25 89 TYR A O 1
ATOM 705 N N . ILE A 1 90 ? -8.564 3.089 1.346 1.00 91.81 90 ILE A N 1
ATOM 706 C CA . ILE A 1 90 ? -7.556 4.135 1.470 1.00 91.81 90 ILE A CA 1
ATOM 707 C C . ILE A 1 90 ? -8.005 5.334 0.644 1.00 91.81 90 ILE A C 1
ATOM 709 O O . ILE A 1 90 ? -8.207 5.231 -0.566 1.00 91.81 90 ILE A O 1
ATOM 713 N N . GLN A 1 91 ? -8.148 6.479 1.297 1.00 90.44 91 GLN A N 1
ATOM 714 C CA . GLN A 1 91 ? -8.444 7.749 0.659 1.00 90.44 91 GLN A CA 1
ATOM 715 C C . GLN A 1 91 ? -7.141 8.526 0.453 1.00 90.44 91 GLN A C 1
ATOM 717 O O . GLN A 1 91 ? -6.467 8.880 1.418 1.00 90.44 91 GLN A O 1
ATOM 722 N N . VAL A 1 92 ? -6.819 8.841 -0.801 1.00 86.81 92 VAL A N 1
ATOM 723 C CA . VAL A 1 92 ? -5.638 9.628 -1.168 1.00 86.81 92 VAL A CA 1
ATOM 724 C C . VAL A 1 92 ? -6.053 10.874 -1.933 1.00 86.81 92 VAL A C 1
ATOM 726 O O . VAL A 1 92 ? -6.864 10.814 -2.860 1.00 86.81 92 VAL A O 1
ATOM 729 N N . GLN A 1 93 ? -5.480 12.011 -1.550 1.00 80.75 93 GLN A N 1
ATOM 730 C CA . GLN A 1 93 ? -5.677 13.270 -2.253 1.00 80.75 93 GLN A CA 1
ATOM 731 C C . GLN A 1 93 ? -4.638 13.422 -3.367 1.00 80.75 93 GLN A C 1
ATOM 733 O O . GLN A 1 93 ? -3.436 13.298 -3.135 1.00 80.75 93 GLN A O 1
ATOM 738 N N . ILE A 1 94 ? -5.097 13.708 -4.579 1.00 77.44 94 ILE A N 1
ATOM 739 C CA . ILE A 1 94 ? -4.247 13.950 -5.748 1.00 77.44 94 ILE A CA 1
ATOM 740 C C . ILE A 1 94 ? -4.035 15.468 -5.897 1.00 77.44 94 ILE A C 1
ATOM 742 O O . ILE A 1 94 ? -4.827 16.259 -5.385 1.00 77.44 94 ILE A O 1
ATOM 746 N N . LYS A 1 95 ? -2.948 15.897 -6.565 1.00 65.69 95 LYS A N 1
ATOM 747 C CA . LYS A 1 95 ? -2.541 17.317 -6.692 1.00 65.69 95 LYS A CA 1
ATOM 748 C C . LYS A 1 95 ? -3.661 18.276 -7.140 1.00 65.69 95 LYS A C 1
ATOM 750 O O . LYS A 1 95 ? -3.625 19.425 -6.726 1.00 65.69 95 LYS A O 1
ATOM 755 N N . ASP A 1 96 ? -4.662 17.819 -7.896 1.00 65.75 96 ASP A N 1
ATOM 756 C CA . ASP A 1 96 ? -5.773 18.661 -8.379 1.00 65.75 96 ASP A CA 1
ATOM 757 C C . ASP A 1 96 ? -6.897 18.860 -7.332 1.00 65.75 96 ASP A C 1
ATOM 759 O O . ASP A 1 96 ? -8.000 19.280 -7.669 1.00 65.75 96 ASP A O 1
ATOM 763 N N . GLY A 1 97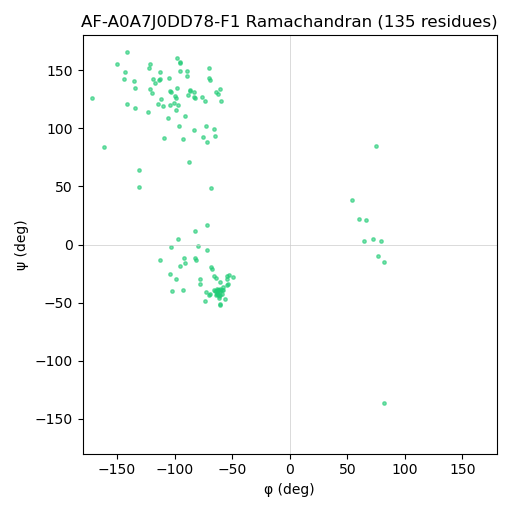 ? -6.671 18.478 -6.068 1.00 68.81 97 GLY A N 1
ATOM 764 C CA . GLY A 1 97 ? -7.687 18.485 -5.005 1.00 68.81 97 GLY A CA 1
ATOM 765 C C . GLY A 1 97 ? -8.678 17.318 -5.086 1.00 68.81 97 GLY A C 1
ATOM 766 O O . GLY A 1 97 ? -9.415 17.061 -4.131 1.00 68.81 97 GLY A O 1
ATOM 767 N N . GLU A 1 98 ? -8.660 16.562 -6.188 1.00 79.94 98 GLU A N 1
ATOM 768 C CA . GLU A 1 98 ? -9.459 15.353 -6.357 1.00 79.94 98 GLU A CA 1
ATOM 769 C C . GLU A 1 98 ? -9.048 14.302 -5.320 1.00 79.94 98 GLU A C 1
ATOM 771 O O . GLU A 1 98 ? -7.875 13.963 -5.143 1.00 79.94 98 GLU A O 1
ATOM 776 N N . THR A 1 99 ? -10.047 13.767 -4.633 1.00 84.12 99 THR A N 1
ATOM 777 C CA . THR A 1 99 ? -9.875 12.685 -3.677 1.00 84.12 99 THR A CA 1
ATOM 778 C C . THR A 1 99 ? -10.241 11.373 -4.348 1.00 84.12 99 THR A C 1
ATOM 780 O O . THR A 1 99 ? -11.355 11.228 -4.848 1.00 84.12 99 THR A O 1
ATOM 783 N N . LYS A 1 100 ? -9.332 10.397 -4.313 1.00 86.81 100 LYS A N 1
ATOM 784 C CA . LYS A 1 100 ? -9.616 9.036 -4.774 1.00 86.81 100 LYS A CA 1
ATOM 785 C C . LYS A 1 100 ? -9.615 8.060 -3.620 1.00 86.81 100 LYS A C 1
ATOM 787 O O . LYS A 1 100 ? -8.818 8.170 -2.693 1.00 86.81 100 LYS A O 1
ATOM 792 N N . VAL A 1 101 ? -10.532 7.108 -3.698 1.00 90.56 101 VAL A N 1
ATOM 793 C CA . VAL A 1 101 ? -10.705 6.048 -2.713 1.00 90.56 101 VAL A CA 1
ATOM 794 C C . VAL A 1 101 ? -10.359 4.738 -3.399 1.00 90.56 101 VAL A C 1
ATOM 796 O O . VAL A 1 101 ? -10.973 4.397 -4.407 1.00 90.56 101 VAL A O 1
ATOM 799 N N . PHE A 1 102 ? -9.372 4.034 -2.861 1.00 90.62 102 PHE A N 1
ATOM 800 C CA . PHE A 1 102 ? -8.876 2.772 -3.392 1.00 90.62 102 PHE A CA 1
ATOM 801 C C . PHE A 1 102 ? -9.100 1.660 -2.381 1.00 90.62 102 PHE A C 1
ATOM 803 O O . PHE A 1 102 ? -8.896 1.846 -1.177 1.00 90.62 102 PHE A O 1
ATOM 810 N N . SER A 1 103 ? -9.509 0.497 -2.866 1.00 91.25 103 SER A N 1
ATOM 811 C CA . SER A 1 103 ? -9.499 -0.716 -2.057 1.00 91.25 103 SER A CA 1
ATOM 812 C C . SER A 1 103 ? -8.056 -1.183 -1.798 1.00 91.25 103 SER A C 1
ATOM 814 O O . SER A 1 103 ? -7.155 -0.927 -2.612 1.00 91.25 103 SER A O 1
ATOM 816 N N . PRO A 1 104 ? -7.805 -1.879 -0.677 1.00 88.25 104 PRO A N 1
ATOM 817 C CA . PRO A 1 104 ? -6.514 -2.506 -0.410 1.00 88.25 104 PRO A CA 1
ATOM 818 C C . PRO A 1 104 ? -6.039 -3.438 -1.540 1.00 88.25 104 PRO A C 1
ATOM 820 O O . PRO A 1 104 ? -4.843 -3.525 -1.847 1.00 88.25 104 PRO A O 1
ATOM 823 N N . GLU A 1 105 ? -6.983 -4.110 -2.193 1.00 87.19 105 GLU A N 1
ATOM 824 C CA . GLU A 1 105 ? -6.759 -5.012 -3.316 1.00 87.19 105 GLU A CA 1
ATOM 825 C C . GLU A 1 105 ? -6.336 -4.254 -4.582 1.00 87.19 105 GLU A C 1
ATOM 827 O O . GLU A 1 105 ? -5.375 -4.656 -5.238 1.00 87.19 105 GLU A O 1
ATOM 832 N N . GLU A 1 106 ? -6.982 -3.126 -4.902 1.00 86.69 106 GLU A N 1
ATOM 833 C CA . GLU A 1 106 ? -6.602 -2.282 -6.044 1.00 86.69 106 GLU A CA 1
ATOM 834 C C . GLU A 1 106 ? -5.178 -1.745 -5.909 1.00 86.69 106 GLU A C 1
ATOM 836 O O . GLU A 1 106 ? -4.413 -1.771 -6.874 1.00 86.69 106 GLU A O 1
ATOM 841 N N . ILE A 1 107 ? -4.790 -1.288 -4.716 1.00 85.62 107 ILE A N 1
ATOM 842 C CA . ILE A 1 107 ? -3.419 -0.819 -4.480 1.00 85.62 107 ILE A CA 1
ATOM 843 C C . ILE A 1 107 ? -2.421 -1.966 -4.662 1.00 85.62 107 ILE A C 1
ATOM 845 O O . ILE A 1 107 ? -1.384 -1.797 -5.308 1.00 85.62 107 ILE A O 1
ATOM 849 N N . SER A 1 108 ? -2.750 -3.149 -4.147 1.00 83.12 108 SER A N 1
ATOM 850 C CA . SER A 1 108 ? -1.908 -4.335 -4.309 1.00 83.12 108 SER A CA 1
ATOM 851 C C . SER A 1 108 ? -1.766 -4.727 -5.784 1.00 83.12 108 SER A C 1
ATOM 853 O O . SER A 1 108 ? -0.664 -5.039 -6.240 1.00 83.12 108 SER A O 1
ATOM 855 N N . ALA A 1 109 ? -2.843 -4.620 -6.566 1.00 84.00 109 ALA A N 1
ATOM 856 C CA . ALA A 1 109 ? -2.812 -4.840 -8.008 1.00 84.00 109 ALA A CA 1
ATOM 857 C C . ALA A 1 109 ? -1.915 -3.826 -8.739 1.00 84.00 109 ALA A C 1
ATOM 859 O O . ALA A 1 109 ? -1.188 -4.207 -9.660 1.00 84.00 109 ALA A O 1
ATOM 860 N N . MET A 1 110 ? -1.903 -2.554 -8.319 1.00 83.62 110 MET A N 1
ATOM 861 C CA . MET A 1 110 ? -0.996 -1.545 -8.886 1.00 83.62 110 MET A CA 1
ATOM 862 C C . MET A 1 110 ? 0.472 -1.900 -8.637 1.00 83.62 110 MET A C 1
ATOM 864 O O . MET A 1 110 ? 1.285 -1.805 -9.557 1.00 83.62 110 MET A O 1
ATOM 868 N N . ILE A 1 111 ? 0.803 -2.359 -7.425 1.00 81.88 111 ILE A N 1
ATOM 869 C CA . ILE A 1 111 ? 2.162 -2.800 -7.084 1.00 81.88 111 ILE A CA 1
ATOM 870 C C . ILE A 1 111 ? 2.569 -3.977 -7.976 1.00 81.88 111 ILE A C 1
ATOM 872 O O . ILE A 1 111 ? 3.609 -3.917 -8.634 1.00 81.88 111 ILE A O 1
ATOM 876 N N . LEU A 1 112 ? 1.729 -5.012 -8.067 1.00 82.81 112 LEU A N 1
ATOM 877 C CA . LEU A 1 112 ? 2.000 -6.187 -8.903 1.00 82.81 112 LEU A CA 1
ATOM 878 C C . LEU A 1 112 ? 2.148 -5.830 -10.389 1.00 82.81 112 LEU A C 1
ATOM 880 O O . LEU A 1 112 ? 3.031 -6.362 -11.062 1.00 82.81 112 LEU A O 1
ATOM 884 N N . THR A 1 113 ? 1.336 -4.896 -10.888 1.00 84.44 113 THR A N 1
ATOM 885 C CA . THR A 1 113 ? 1.428 -4.406 -12.272 1.00 84.44 113 THR A CA 1
ATOM 886 C C . THR A 1 113 ?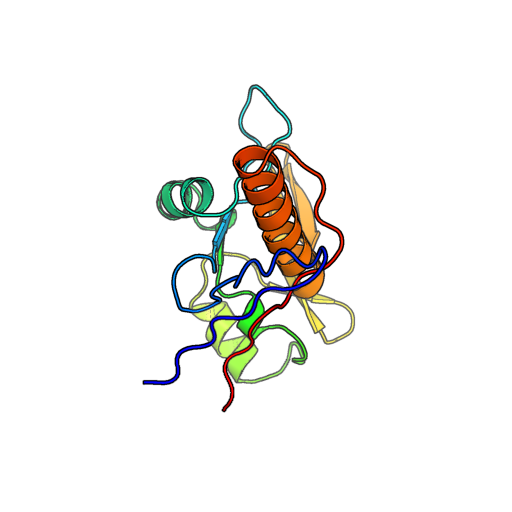 2.779 -3.751 -12.529 1.00 84.44 113 THR A C 1
ATOM 888 O O . THR A 1 113 ? 3.444 -4.099 -13.503 1.00 84.44 113 THR A O 1
ATOM 891 N N . LYS A 1 114 ? 3.254 -2.884 -11.624 1.00 82.06 114 LYS A N 1
ATOM 892 C CA . LYS A 1 114 ? 4.578 -2.271 -11.785 1.00 82.06 114 LYS A CA 1
ATOM 893 C C . LYS A 1 114 ? 5.702 -3.292 -11.714 1.00 82.06 114 LYS A C 1
ATOM 895 O O . LYS A 1 114 ? 6.655 -3.207 -12.479 1.00 82.06 114 LYS A O 1
ATOM 900 N N . MET A 1 115 ? 5.604 -4.272 -10.818 1.00 80.56 115 MET A N 1
ATOM 901 C CA . MET A 1 115 ? 6.609 -5.335 -10.732 1.00 80.56 115 MET A CA 1
ATOM 902 C C . MET A 1 115 ? 6.682 -6.151 -12.022 1.00 80.56 115 MET A C 1
ATOM 904 O O . MET A 1 115 ? 7.779 -6.478 -12.479 1.00 80.56 115 MET A O 1
ATOM 908 N N . LYS A 1 116 ? 5.526 -6.426 -12.636 1.00 82.81 116 LYS A N 1
ATOM 909 C CA . LYS A 1 116 ? 5.458 -7.034 -13.962 1.00 82.81 116 LYS A CA 1
ATOM 910 C C . LYS A 1 116 ? 6.134 -6.150 -15.009 1.00 82.81 116 LYS A C 1
ATOM 912 O O . LYS A 1 116 ? 7.007 -6.652 -15.703 1.00 82.81 116 LYS A O 1
ATOM 917 N N . GLU A 1 117 ? 5.785 -4.867 -15.100 1.00 84.19 117 GLU A N 1
ATOM 918 C CA . GLU A 1 117 ? 6.389 -3.932 -16.066 1.00 84.19 117 GLU A CA 1
ATOM 919 C C . GLU A 1 117 ? 7.915 -3.867 -15.932 1.00 84.19 117 GLU A C 1
ATOM 921 O O . GLU A 1 117 ? 8.631 -3.993 -16.924 1.00 84.19 117 GLU A O 1
ATOM 926 N N . THR A 1 118 ? 8.424 -3.731 -14.704 1.00 82.06 118 THR A N 1
ATOM 927 C CA . THR A 1 118 ? 9.866 -3.698 -14.426 1.00 82.06 118 THR A CA 1
ATOM 928 C C . THR A 1 118 ? 10.552 -4.972 -14.907 1.00 82.06 118 THR A C 1
ATOM 930 O O . THR A 1 118 ? 11.628 -4.922 -15.502 1.00 82.06 118 THR A O 1
ATOM 933 N N . ALA A 1 119 ? 9.933 -6.128 -14.680 1.00 79.12 119 ALA A N 1
ATOM 934 C CA . ALA A 1 119 ? 10.521 -7.386 -15.093 1.00 79.12 119 ALA A CA 1
ATOM 935 C C . ALA A 1 119 ? 10.371 -7.671 -16.595 1.00 79.12 119 ALA A C 1
ATOM 937 O O . ALA A 1 119 ? 11.278 -8.250 -17.190 1.00 79.12 119 ALA A O 1
ATOM 938 N N . GLU A 1 120 ? 9.273 -7.246 -17.225 1.00 85.50 120 GLU A N 1
ATOM 939 C CA . GLU A 1 120 ? 9.106 -7.280 -18.683 1.00 85.50 120 GLU A CA 1
ATOM 940 C C . GLU A 1 120 ? 10.156 -6.401 -19.370 1.00 85.50 120 GLU A C 1
ATOM 942 O O . GLU A 1 120 ? 10.765 -6.839 -20.347 1.00 85.50 120 GLU A O 1
ATOM 947 N N . ALA A 1 121 ? 10.424 -5.209 -18.826 1.00 85.25 121 ALA A N 1
ATOM 948 C CA . ALA A 1 121 ? 11.472 -4.313 -19.305 1.00 85.25 121 ALA A CA 1
ATOM 949 C C . ALA A 1 121 ? 12.870 -4.928 -19.139 1.00 85.25 121 ALA A C 1
ATOM 951 O O . ALA A 1 121 ? 13.671 -4.888 -20.070 1.00 85.25 121 ALA A O 1
ATOM 952 N N . PHE A 1 122 ? 13.149 -5.553 -17.991 1.00 80.25 122 PHE A N 1
ATOM 953 C CA . PHE A 1 122 ? 14.430 -6.219 -17.742 1.00 80.25 122 PHE A CA 1
ATOM 954 C C . PHE A 1 122 ? 14.654 -7.442 -18.647 1.00 80.25 122 PHE A C 1
ATOM 956 O O . PHE A 1 122 ? 15.768 -7.686 -19.105 1.00 80.25 122 PHE A O 1
ATOM 963 N N . LE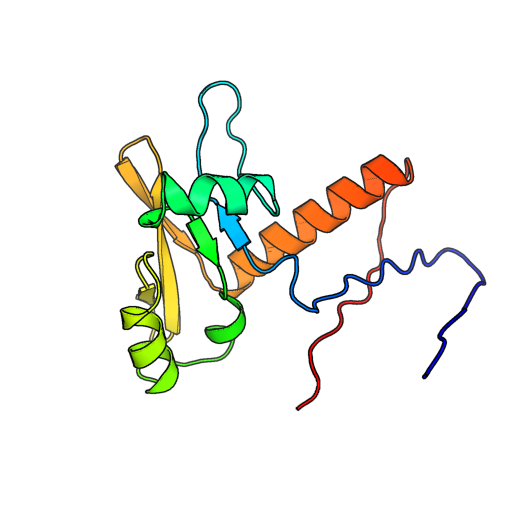U A 1 123 ? 13.606 -8.226 -18.910 1.00 83.38 123 LEU A N 1
ATOM 964 C CA . LEU A 1 123 ? 13.697 -9.470 -19.682 1.00 83.38 123 LEU A CA 1
ATOM 965 C C . LEU A 1 123 ? 13.454 -9.280 -21.186 1.00 83.38 123 LEU A C 1
ATOM 967 O O . LEU A 1 123 ? 13.678 -10.222 -21.949 1.00 83.38 123 LEU A O 1
ATOM 971 N N . GLY A 1 124 ? 12.963 -8.112 -21.608 1.00 88.38 124 GLY A N 1
ATOM 972 C CA . GLY A 1 124 ? 12.645 -7.792 -23.002 1.00 88.38 124 GLY A CA 1
ATOM 973 C C . GLY A 1 124 ? 11.482 -8.600 -23.588 1.00 88.38 124 GLY A C 1
ATOM 974 O O . GLY A 1 124 ? 11.389 -8.755 -24.805 1.00 88.38 124 GLY A O 1
ATOM 975 N N . LYS A 1 125 ? 10.608 -9.170 -22.749 1.00 86.25 125 LYS A N 1
ATOM 976 C CA . LYS A 1 125 ? 9.483 -10.015 -23.187 1.00 86.25 125 LYS A CA 1
ATOM 977 C C . LYS A 1 125 ? 8.300 -9.941 -22.237 1.00 86.25 125 LYS A C 1
ATOM 979 O O . LYS A 1 125 ? 8.473 -9.705 -21.047 1.00 86.25 125 LYS A O 1
ATOM 984 N N . LYS A 1 126 ? 7.106 -10.228 -22.765 1.00 84.38 126 LYS A N 1
ATOM 985 C CA . LYS A 1 126 ? 5.871 -10.272 -21.974 1.00 84.38 126 LYS A CA 1
ATOM 986 C C . LYS A 1 126 ? 5.837 -11.454 -21.010 1.00 84.38 126 LYS A C 1
ATOM 988 O O . LYS A 1 126 ? 6.213 -12.572 -21.367 1.00 84.38 126 LYS A O 1
ATOM 993 N N . ILE A 1 127 ? 5.299 -11.206 -19.822 1.00 82.06 127 ILE A N 1
ATOM 994 C CA . ILE A 1 127 ? 5.137 -12.177 -18.740 1.00 82.06 127 ILE A CA 1
ATOM 995 C C . ILE A 1 127 ? 3.646 -12.447 -18.551 1.00 82.06 127 ILE A C 1
ATOM 997 O O . ILE A 1 127 ? 2.841 -11.524 -18.387 1.00 82.06 127 ILE A O 1
ATOM 1001 N N . LYS A 1 128 ? 3.272 -13.726 -18.618 1.00 81.75 128 LYS A N 1
ATOM 1002 C CA . LYS A 1 128 ? 1.881 -14.181 -18.486 1.00 81.75 128 LYS A CA 1
ATOM 1003 C C . LYS A 1 128 ? 1.597 -14.768 -17.108 1.00 81.75 128 LYS A C 1
ATOM 1005 O O . LYS A 1 128 ? 0.561 -14.459 -16.536 1.00 81.75 128 LYS A O 1
ATOM 1010 N N . ASP A 1 129 ? 2.547 -15.526 -16.577 1.00 80.31 129 ASP A N 1
ATOM 1011 C CA . ASP A 1 129 ? 2.401 -16.270 -15.332 1.00 80.31 129 ASP A CA 1
ATOM 1012 C C . ASP A 1 129 ? 3.332 -15.705 -14.257 1.00 80.31 129 ASP A C 1
ATOM 1014 O O . ASP A 1 129 ? 4.467 -15.317 -14.546 1.00 80.31 129 ASP A O 1
ATOM 1018 N N . ALA A 1 130 ? 2.852 -15.657 -13.015 1.00 74.06 130 ALA A N 1
ATOM 1019 C CA . ALA A 1 130 ? 3.617 -15.192 -11.865 1.00 74.06 130 ALA A CA 1
ATOM 1020 C C . ALA A 1 130 ? 3.282 -16.025 -10.624 1.00 74.06 130 ALA A C 1
ATOM 1022 O O . ALA A 1 130 ? 2.151 -16.477 -10.451 1.00 74.06 130 ALA A O 1
ATOM 1023 N N . VAL A 1 131 ? 4.268 -16.189 -9.744 1.00 77.38 131 VAL A N 1
ATOM 1024 C CA . VAL A 1 131 ? 4.083 -16.792 -8.422 1.00 77.38 131 VAL A CA 1
ATOM 1025 C C . VAL A 1 131 ? 4.239 -15.685 -7.389 1.00 77.38 131 VAL A C 1
ATOM 1027 O O . VAL A 1 131 ? 5.290 -15.049 -7.306 1.00 77.38 131 VAL A O 1
ATOM 1030 N N . VAL A 1 132 ? 3.186 -15.447 -6.611 1.00 74.06 132 VAL A N 1
ATOM 1031 C CA . VAL A 1 132 ? 3.184 -14.451 -5.536 1.00 74.06 132 VAL A CA 1
ATOM 1032 C C . VAL A 1 132 ? 3.289 -15.186 -4.210 1.00 74.06 132 VAL A C 1
ATOM 1034 O O . VAL A 1 132 ? 2.442 -16.014 -3.884 1.00 74.06 132 VAL A O 1
ATOM 1037 N N . THR A 1 133 ? 4.340 -14.906 -3.445 1.00 66.69 133 THR A N 1
ATOM 1038 C CA . THR A 1 133 ? 4.500 -15.481 -2.108 1.00 66.69 133 THR A CA 1
ATOM 1039 C C . THR A 1 133 ? 3.716 -14.658 -1.098 1.00 66.69 133 THR A C 1
ATOM 1041 O O . THR A 1 133 ? 3.884 -13.440 -1.045 1.00 66.69 133 THR A O 1
ATOM 1044 N N . VAL A 1 134 ? 2.929 -15.316 -0.256 1.00 61.47 134 VAL A N 1
ATOM 1045 C CA . VAL A 1 134 ? 2.372 -14.725 0.964 1.00 61.47 134 VAL A CA 1
ATOM 1046 C C . VAL A 1 134 ? 3.137 -15.286 2.164 1.00 61.47 134 VAL A C 1
ATOM 1048 O O . VAL A 1 134 ? 3.554 -16.446 2.110 1.00 61.47 134 VAL A O 1
ATOM 1051 N N . PRO A 1 135 ? 3.393 -14.495 3.219 1.00 54.41 135 PRO A N 1
ATOM 1052 C CA . PRO A 1 135 ? 3.917 -15.057 4.455 1.00 54.41 135 PRO A CA 1
ATOM 1053 C C . PRO A 1 135 ? 2.918 -16.096 4.979 1.00 54.41 135 PRO A C 1
A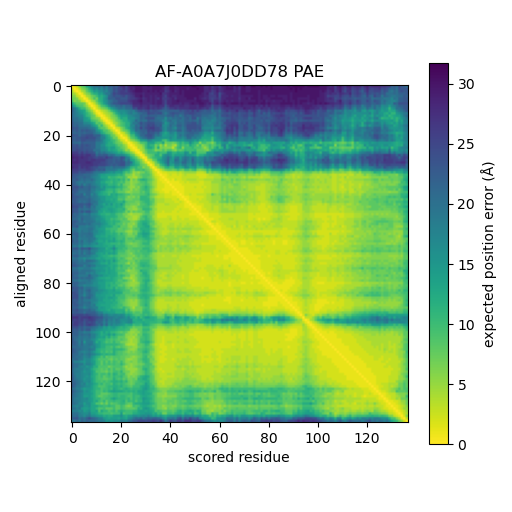TOM 1055 O O . PRO A 1 135 ? 1.737 -15.789 5.129 1.00 54.41 135 PRO A O 1
ATOM 1058 N N . GLY A 1 136 ? 3.396 -17.325 5.184 1.00 53.94 136 GLY A N 1
ATOM 1059 C CA . GLY A 1 136 ? 2.690 -18.311 5.994 1.00 53.94 136 GLY A CA 1
ATOM 1060 C C . GLY A 1 136 ? 2.761 -17.875 7.452 1.00 53.94 136 GLY A C 1
ATOM 1061 O O . GLY A 1 136 ? 3.760 -17.269 7.846 1.00 53.94 136 GLY A O 1
ATOM 1062 N N . GLU A 1 137 ? 1.677 -18.114 8.182 1.00 38.38 137 GLU A N 1
ATOM 1063 C CA . GLU A 1 137 ? 1.578 -17.860 9.624 1.00 38.38 137 GLU A CA 1
ATOM 1064 C C . GLU A 1 137 ? 2.768 -18.422 10.415 1.00 38.38 137 GLU A C 1
ATOM 1066 O O . GLU A 1 137 ? 3.279 -19.509 10.047 1.00 38.38 137 GLU A O 1
#